Protein AF-W1NBB3-F1 (afdb_monomer_lite)

pLDDT: mean 75.7, std 25.67, range [31.91, 98.5]

Foldseek 3Di:
DDDDDDDDPPDPDPDPDDDDDDDDDDDDDDDDDDDDDPPPCVVVVVLVVDDLQQVLLLVLLLVLLVVCCVVDDPVLVVLSVVPNVVSVVLVVPDDDDSVVDHNVVNLVSVVVVLVVCCVPPVDDPVSSVSNNVSSVVSSVSSVVPPD

Radius of gyration: 22.64 Å; chains: 1; bounding box: 57×27×77 Å

Organism: NCBI:txid1178482

Sequence (147 aa):
MGSRPLRESAAILSLCRFYSSAAPGLRLVLASTSAISYTSVLPSLRALFMSDPIAARADAIHEALLSMEQEAGADDLFPLGYLIPQIPLVFDQLDYDPMDVDGEEFDAVFHQWLDNTFAQDGMSDADQQAVRQLFNLACLQAQASTP

Secondary structure (DSSP, 8-state):
-----------S--S----------------------TTSSHHHHHHTTS--HHHHHHHHHHHHHHHHHHH--TTTHHHHHHHTTHHHHHHTT----TTS--SHHHHHHHHHHHHHHHHHH---HHHHHHHHHHHHHHHHHHHHT--

Structure (mmCIF, N/CA/C/O backbone):
data_AF-W1NBB3-F1
#
_entry.id   AF-W1NBB3-F1
#
loop_
_atom_site.group_PDB
_atom_site.id
_atom_site.type_symbol
_atom_site.label_atom_id
_atom_site.label_alt_id
_atom_site.label_comp_id
_atom_site.label_asym_id
_atom_site.label_entity_id
_atom_site.label_seq_id
_atom_site.pdbx_PDB_ins_code
_atom_site.Cartn_x
_atom_site.Cartn_y
_atom_site.Cartn_z
_atom_site.occupancy
_atom_site.B_iso_or_equiv
_atom_site.auth_seq_id
_atom_site.auth_comp_id
_atom_site.auth_asym_id
_atom_site.auth_atom_id
_atom_site.pdbx_PDB_model_num
ATOM 1 N N . MET A 1 1 ? -11.109 7.776 45.394 1.00 43.22 1 MET A N 1
ATOM 2 C CA . MET A 1 1 ? -10.004 6.951 45.924 1.00 43.22 1 MET A CA 1
ATOM 3 C C . MET A 1 1 ? -9.877 5.751 45.003 1.00 43.22 1 MET A C 1
ATOM 5 O O . MET A 1 1 ? -10.811 4.967 44.932 1.00 43.22 1 MET A O 1
ATOM 9 N N . GLY A 1 2 ? -8.817 5.704 44.196 1.00 40.12 2 GLY A N 1
ATOM 10 C CA . GLY A 1 2 ? -8.642 4.682 43.160 1.00 40.12 2 GLY A CA 1
ATOM 11 C C . GLY A 1 2 ? -7.819 5.174 41.972 1.00 40.12 2 GLY A C 1
ATOM 12 O O . GLY A 1 2 ? -8.253 5.037 40.836 1.00 40.12 2 GLY A O 1
ATOM 13 N N . SER A 1 3 ? -6.666 5.794 42.232 1.00 41.72 3 SER A N 1
ATOM 14 C CA . SER A 1 3 ? -5.680 6.118 41.199 1.00 41.72 3 SER A CA 1
ATOM 15 C C . SER A 1 3 ? -5.060 4.817 40.682 1.00 41.72 3 SER A C 1
ATOM 17 O O . SER A 1 3 ? -4.516 4.046 41.472 1.00 41.72 3 SER A O 1
ATOM 19 N N . ARG A 1 4 ? -5.138 4.564 39.372 1.00 40.34 4 ARG A N 1
ATOM 20 C CA . ARG A 1 4 ? -4.345 3.529 38.694 1.00 40.34 4 ARG A CA 1
ATOM 21 C C . ARG A 1 4 ? -3.265 4.216 37.850 1.00 40.34 4 ARG A C 1
ATOM 23 O O . ARG A 1 4 ? -3.586 5.192 37.176 1.00 40.34 4 ARG A O 1
ATOM 30 N N . PRO A 1 5 ? -2.005 3.759 37.911 1.00 41.44 5 PRO A N 1
ATOM 31 C CA . PRO A 1 5 ? -0.899 4.415 37.229 1.00 41.44 5 PRO A CA 1
ATOM 32 C C . PRO A 1 5 ? -0.925 4.109 35.727 1.00 41.44 5 PRO A C 1
ATOM 34 O O . PRO A 1 5 ? -1.022 2.949 35.323 1.00 41.44 5 PRO A O 1
ATOM 37 N N . LEU A 1 6 ? -0.816 5.165 34.920 1.00 39.66 6 LEU A N 1
ATOM 38 C CA . LEU A 1 6 ? -0.490 5.102 33.499 1.00 39.66 6 LEU A CA 1
ATOM 39 C C . LEU A 1 6 ? 0.934 4.549 33.379 1.00 39.66 6 LEU A C 1
ATOM 41 O O . LEU A 1 6 ? 1.896 5.214 33.756 1.00 39.66 6 LEU A O 1
ATOM 45 N N . ARG A 1 7 ? 1.053 3.298 32.928 1.00 38.97 7 ARG A N 1
ATOM 46 C CA . ARG A 1 7 ? 2.331 2.714 32.527 1.00 38.97 7 ARG A CA 1
ATOM 47 C C . ARG A 1 7 ? 2.725 3.306 31.182 1.00 38.97 7 ARG A C 1
ATOM 49 O O . ARG A 1 7 ? 1.966 3.246 30.223 1.00 38.97 7 ARG A O 1
ATOM 56 N N . GLU A 1 8 ? 3.914 3.880 31.181 1.00 37.84 8 GLU A N 1
ATOM 57 C CA . GLU A 1 8 ? 4.637 4.431 30.048 1.00 37.84 8 GLU A CA 1
ATOM 58 C C . GLU A 1 8 ? 4.799 3.374 28.942 1.00 37.84 8 GLU A C 1
ATOM 60 O O . GLU A 1 8 ? 5.400 2.319 29.156 1.00 37.84 8 GLU A O 1
ATOM 65 N N . SER A 1 9 ? 4.263 3.659 27.754 1.00 35.88 9 SER A N 1
ATOM 66 C CA . SER A 1 9 ? 4.499 2.879 26.536 1.00 35.88 9 SER A CA 1
ATOM 67 C C . SER A 1 9 ? 5.884 3.206 25.978 1.00 35.88 9 SER A C 1
ATOM 69 O O . SER A 1 9 ? 6.046 4.044 25.096 1.00 35.88 9 SER A O 1
ATOM 71 N N . ALA A 1 10 ? 6.902 2.545 26.522 1.00 37.28 10 ALA A N 1
ATOM 72 C CA . ALA A 1 10 ? 8.240 2.486 25.949 1.00 37.28 10 ALA A CA 1
ATOM 73 C C . ALA A 1 10 ? 8.307 1.339 24.926 1.00 37.28 10 ALA A C 1
ATOM 75 O O . ALA A 1 10 ? 8.646 0.213 25.277 1.00 37.28 10 ALA A O 1
ATOM 76 N N . ALA A 1 11 ? 7.957 1.614 23.666 1.00 36.75 11 ALA A N 1
ATOM 77 C CA . ALA A 1 11 ? 8.119 0.653 22.567 1.00 36.75 11 ALA A CA 1
ATOM 78 C C . ALA A 1 11 ? 8.380 1.323 21.202 1.00 36.75 11 ALA A C 1
ATOM 80 O O . ALA A 1 11 ? 7.966 0.816 20.170 1.00 36.75 11 ALA A O 1
ATOM 81 N N . ILE A 1 12 ? 9.085 2.461 21.178 1.00 37.75 12 ILE A N 1
ATOM 82 C CA . ILE A 1 12 ? 9.536 3.110 19.932 1.00 37.75 12 ILE A CA 1
ATOM 83 C C . ILE A 1 12 ? 11.028 3.429 20.051 1.00 37.75 12 ILE A C 1
ATOM 85 O O . ILE A 1 12 ? 11.402 4.587 20.067 1.00 37.75 12 ILE A O 1
ATOM 89 N N . LEU A 1 13 ? 11.896 2.427 20.229 1.00 32.47 13 LEU A N 1
ATOM 90 C CA . LEU A 1 13 ? 13.360 2.601 20.141 1.00 32.47 13 LEU A CA 1
ATOM 91 C C . LEU A 1 13 ? 14.064 1.252 19.883 1.00 32.47 13 LEU A C 1
ATOM 93 O O . LEU A 1 13 ? 14.907 0.822 20.671 1.00 32.47 13 LEU A O 1
ATOM 97 N N . SER A 1 14 ? 13.725 0.545 18.799 1.00 36.78 14 SER A N 1
ATOM 98 C CA . SER A 1 14 ? 14.414 -0.720 18.48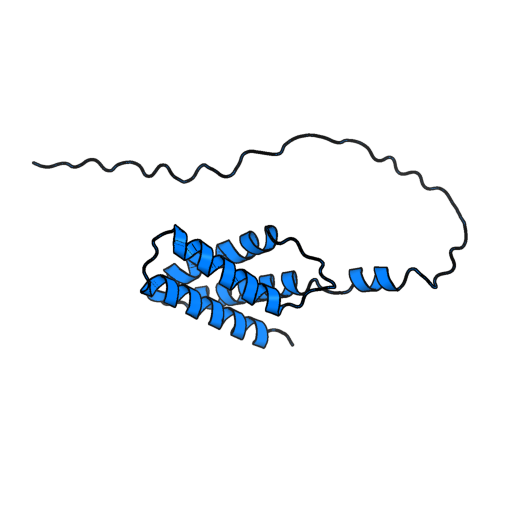3 1.00 36.78 14 SER A CA 1
ATOM 99 C C . SER A 1 14 ? 14.660 -1.003 17.002 1.00 36.78 14 SER A C 1
ATOM 101 O O . SER A 1 14 ? 14.565 -2.148 16.587 1.00 36.78 14 SER A O 1
ATOM 103 N N . LEU A 1 15 ? 15.033 0.002 16.199 1.00 37.62 15 LEU A N 1
ATOM 104 C CA . LEU A 1 15 ? 15.523 -0.282 14.838 1.00 37.62 15 LEU A CA 1
ATOM 105 C C . LEU A 1 15 ? 16.515 0.739 14.251 1.00 37.62 15 LEU A C 1
ATOM 107 O O . LEU A 1 15 ? 16.576 0.933 13.048 1.00 37.62 15 LEU A O 1
ATOM 111 N N . CYS A 1 16 ? 17.361 1.348 15.091 1.00 33.62 16 CYS A N 1
ATOM 112 C CA . CYS A 1 16 ? 18.513 2.136 14.624 1.00 33.62 16 CYS A CA 1
ATOM 113 C C . CYS A 1 16 ? 19.795 1.724 15.362 1.00 33.62 16 CYS A C 1
ATOM 115 O O . CYS A 1 16 ? 20.298 2.453 16.218 1.00 33.62 16 CYS A O 1
ATOM 117 N N . ARG A 1 17 ? 20.331 0.538 15.058 1.00 36.31 17 ARG A N 1
ATOM 118 C CA . ARG A 1 17 ? 21.719 0.152 15.373 1.00 36.31 17 ARG A CA 1
ATOM 119 C C . ARG A 1 17 ? 22.205 -0.865 14.345 1.00 36.31 17 ARG A C 1
ATOM 121 O O . ARG A 1 17 ? 21.510 -1.846 14.139 1.00 36.31 17 ARG A O 1
ATOM 128 N N . PHE A 1 18 ? 23.434 -0.655 13.856 1.00 37.03 18 PHE A N 1
ATOM 129 C CA . PHE A 1 18 ? 24.132 -1.310 12.728 1.00 37.03 18 PHE A CA 1
ATOM 130 C C . PHE A 1 18 ? 23.759 -0.670 11.378 1.00 37.03 18 PHE A C 1
ATOM 132 O O . PHE A 1 18 ? 22.599 -0.661 11.024 1.00 37.03 18 PHE A O 1
ATOM 139 N N . TYR A 1 19 ? 24.640 -0.044 10.593 1.00 37.94 19 TYR A N 1
ATOM 140 C CA . TYR A 1 19 ? 26.069 -0.270 10.374 1.00 37.94 19 TYR A CA 1
ATOM 141 C C . TYR A 1 19 ? 26.788 1.070 10.111 1.00 37.94 19 TYR A C 1
ATOM 143 O O . TYR A 1 19 ? 26.385 1.860 9.265 1.00 37.94 19 TYR A O 1
ATOM 151 N N . SER A 1 20 ? 27.881 1.310 10.831 1.00 34.50 20 SER A N 1
ATOM 152 C CA . SER A 1 20 ? 28.877 2.345 10.549 1.00 34.50 20 SER A CA 1
ATOM 153 C C . SER A 1 20 ? 30.214 1.621 10.464 1.00 34.50 20 SER A C 1
ATOM 155 O O . SER A 1 20 ? 30.579 0.989 11.453 1.00 34.50 20 SER A O 1
ATOM 157 N N . SER A 1 21 ? 30.883 1.633 9.300 1.00 31.91 21 SER A N 1
ATOM 158 C CA . SER A 1 21 ? 32.354 1.626 9.144 1.00 31.91 21 SER A CA 1
ATOM 159 C C . SER A 1 21 ? 32.812 1.292 7.706 1.00 31.91 21 SER A C 1
ATOM 161 O O . SER A 1 21 ? 32.503 0.227 7.184 1.00 31.91 21 SER A O 1
ATOM 163 N N . ALA A 1 22 ? 33.656 2.189 7.174 1.00 32.25 22 ALA A N 1
ATOM 164 C CA . ALA A 1 22 ? 34.798 1.981 6.267 1.00 32.25 22 ALA A CA 1
ATOM 165 C C . ALA A 1 22 ? 34.602 1.619 4.775 1.00 32.25 22 ALA A C 1
ATOM 167 O O . ALA A 1 22 ? 34.332 0.477 4.431 1.00 32.25 22 ALA A O 1
ATOM 168 N N . ALA A 1 23 ? 35.004 2.547 3.889 1.00 35.69 23 ALA A N 1
ATOM 169 C CA . ALA A 1 23 ? 36.231 2.403 3.079 1.00 35.69 23 ALA A CA 1
ATOM 170 C C . ALA A 1 23 ? 36.585 3.715 2.327 1.00 35.69 23 ALA A C 1
ATOM 172 O O . ALA A 1 23 ? 35.737 4.260 1.622 1.00 35.69 23 ALA A O 1
ATOM 173 N N . PRO A 1 24 ? 37.827 4.230 2.426 1.00 41.72 24 PRO A N 1
ATOM 174 C CA . PRO A 1 24 ? 38.326 5.300 1.573 1.00 41.72 24 PRO A CA 1
ATOM 175 C C . PRO A 1 24 ? 39.113 4.732 0.382 1.00 41.72 24 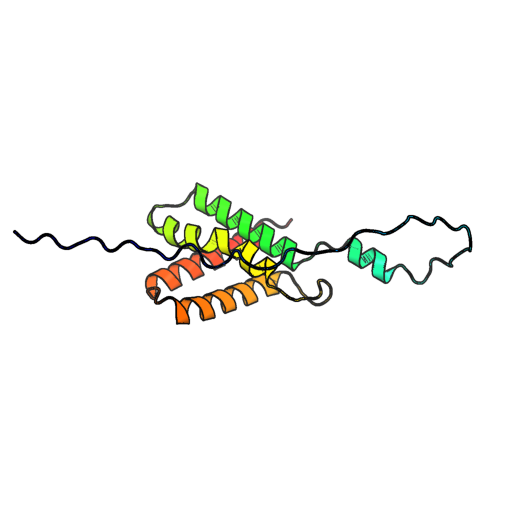PRO A C 1
ATOM 177 O O . PRO A 1 24 ? 39.969 3.865 0.547 1.00 41.72 24 PRO A O 1
ATOM 180 N N . GLY A 1 25 ? 38.909 5.313 -0.800 1.00 36.81 25 GLY A N 1
ATOM 181 C CA . GLY A 1 25 ? 39.899 5.281 -1.875 1.00 36.81 25 GLY A CA 1
ATOM 182 C C . GLY A 1 25 ? 39.489 4.510 -3.123 1.00 36.81 25 GLY A C 1
ATOM 183 O O . GLY A 1 25 ? 39.621 3.295 -3.195 1.00 36.81 25 GLY A O 1
ATOM 184 N N . LEU A 1 26 ? 39.153 5.253 -4.177 1.00 36.03 26 LEU A N 1
ATOM 185 C CA . LEU A 1 26 ? 39.379 4.791 -5.539 1.00 36.03 26 LEU A CA 1
ATOM 186 C C . LEU A 1 26 ? 39.923 5.950 -6.372 1.00 36.03 26 LEU A C 1
ATOM 188 O O . LEU A 1 26 ? 39.275 6.963 -6.622 1.00 36.03 26 LEU A O 1
ATOM 192 N N . ARG A 1 27 ? 41.206 5.801 -6.698 1.00 36.66 27 ARG A N 1
ATOM 193 C CA . ARG A 1 27 ? 42.009 6.682 -7.535 1.00 36.66 27 ARG A CA 1
ATOM 194 C C . ARG A 1 27 ? 41.541 6.513 -8.979 1.00 36.66 27 ARG A C 1
ATOM 196 O O . ARG A 1 27 ? 41.599 5.413 -9.520 1.00 36.66 27 ARG A O 1
ATOM 203 N N . LEU A 1 28 ? 41.133 7.616 -9.595 1.00 33.88 28 LEU A N 1
ATOM 204 C CA . LEU A 1 28 ? 40.894 7.731 -11.027 1.00 33.88 28 LEU A CA 1
ATOM 205 C C . LEU A 1 28 ? 42.210 7.464 -11.781 1.00 33.88 28 LEU A C 1
ATOM 207 O O . LEU A 1 28 ? 43.155 8.246 -11.676 1.00 33.88 28 LEU A O 1
ATOM 211 N N . VAL A 1 29 ? 42.278 6.365 -12.533 1.00 39.16 29 VAL A N 1
ATOM 212 C CA . VAL A 1 29 ? 43.335 6.113 -13.523 1.00 39.16 29 VAL A CA 1
ATOM 213 C C . VAL A 1 29 ? 42.668 6.064 -14.890 1.00 39.16 29 VAL A C 1
ATOM 215 O O . VAL A 1 29 ? 42.061 5.069 -15.272 1.00 39.16 29 VAL A O 1
ATOM 218 N N . LEU A 1 30 ? 42.761 7.176 -15.616 1.00 41.19 30 LEU A N 1
ATOM 219 C CA . LEU A 1 30 ? 42.449 7.242 -17.039 1.00 41.19 30 LEU A CA 1
ATOM 220 C C . 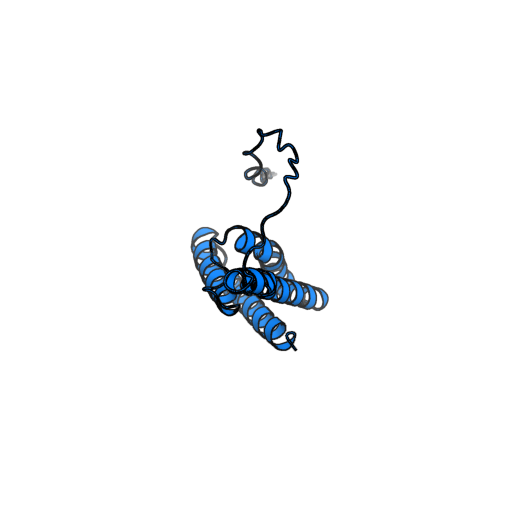LEU A 1 30 ? 43.616 6.622 -17.815 1.00 41.19 30 LEU A C 1
ATOM 222 O O . LEU A 1 30 ? 44.715 7.176 -17.823 1.00 41.19 30 LEU A O 1
ATOM 226 N N . ALA A 1 31 ? 43.372 5.493 -18.480 1.00 33.06 31 ALA A N 1
ATOM 227 C CA . ALA A 1 31 ? 44.297 4.896 -19.438 1.00 33.06 31 ALA A CA 1
ATOM 228 C C . ALA A 1 31 ? 43.569 4.553 -20.750 1.00 33.06 31 ALA A C 1
ATOM 230 O O . ALA A 1 31 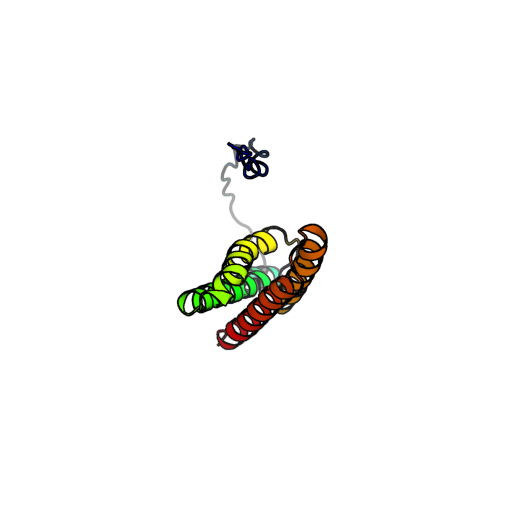? 42.883 3.548 -20.881 1.00 33.06 31 ALA A O 1
ATOM 231 N N . SER A 1 32 ? 43.710 5.490 -21.683 1.00 39.53 32 SER A N 1
ATOM 232 C CA . SER A 1 32 ? 43.856 5.373 -23.137 1.00 39.53 32 SER A CA 1
ATOM 233 C C . SER A 1 32 ? 43.583 4.033 -23.855 1.00 39.53 32 SER A C 1
ATOM 235 O O . SER A 1 32 ? 44.279 3.041 -23.667 1.00 39.53 32 SER A O 1
ATOM 237 N N . THR A 1 33 ? 42.697 4.144 -24.855 1.00 43.72 33 THR A N 1
ATOM 238 C CA . THR A 1 33 ? 42.733 3.532 -26.203 1.00 43.72 33 THR A CA 1
ATOM 239 C C . THR A 1 33 ? 42.831 2.010 -26.344 1.00 43.72 33 THR A C 1
ATOM 241 O O . THR A 1 33 ? 43.920 1.444 -26.348 1.00 43.72 33 THR A O 1
ATOM 244 N N . SER A 1 34 ? 41.702 1.389 -26.699 1.00 42.12 34 SER A N 1
ATOM 245 C CA . SER A 1 34 ? 41.604 0.384 -27.771 1.00 42.12 34 SER A CA 1
ATOM 246 C C . SER A 1 34 ? 40.154 0.294 -28.255 1.00 42.12 34 SER A C 1
ATOM 248 O O . SER A 1 34 ? 39.226 0.310 -27.452 1.00 42.12 34 SER A O 1
ATOM 250 N N . ALA A 1 35 ? 39.964 0.267 -29.574 1.00 47.75 35 ALA A N 1
ATOM 251 C CA . ALA A 1 35 ? 38.663 0.181 -30.225 1.00 47.75 35 ALA A CA 1
ATOM 252 C C . ALA A 1 35 ? 37.935 -1.109 -29.811 1.00 47.75 35 ALA A C 1
ATOM 254 O O . ALA A 1 35 ? 38.333 -2.206 -30.197 1.00 47.75 35 ALA A O 1
ATOM 255 N N . ILE A 1 36 ? 36.871 -0.965 -29.022 1.00 47.28 36 ILE A N 1
ATOM 256 C CA . ILE A 1 36 ? 35.950 -2.051 -28.695 1.00 47.28 36 ILE A CA 1
ATOM 257 C C . ILE A 1 36 ? 34.859 -2.046 -29.764 1.00 47.28 36 ILE A C 1
ATOM 259 O O . ILE A 1 36 ? 34.160 -1.052 -29.955 1.00 47.28 36 ILE A O 1
ATOM 263 N N . SER A 1 37 ? 34.729 -3.159 -30.482 1.00 48.09 37 SER A N 1
ATOM 264 C CA . SER A 1 37 ? 33.600 -3.432 -31.367 1.00 48.09 37 SER A CA 1
ATOM 265 C C . SER A 1 37 ? 32.290 -3.347 -30.572 1.00 48.09 37 SER A C 1
ATOM 267 O O . SER A 1 37 ? 32.030 -4.162 -29.690 1.00 48.09 37 SER A O 1
ATOM 269 N N . TYR A 1 38 ? 31.461 -2.351 -30.885 1.00 45.03 38 TYR A N 1
ATOM 270 C CA . TYR A 1 38 ? 30.203 -2.009 -30.202 1.00 45.03 38 TYR A CA 1
ATOM 271 C C . TYR A 1 38 ? 29.031 -2.966 -30.497 1.00 45.03 38 TYR A C 1
ATOM 273 O O . TYR A 1 38 ? 27.885 -2.540 -30.590 1.00 45.03 38 TYR A O 1
ATOM 281 N N . THR A 1 39 ? 29.266 -4.265 -30.664 1.00 51.06 39 THR A N 1
ATOM 282 C CA . THR A 1 39 ? 28.185 -5.217 -30.989 1.00 51.06 39 THR A CA 1
ATOM 283 C C . THR A 1 39 ? 27.798 -6.154 -29.850 1.00 51.06 39 THR A C 1
ATOM 285 O O . THR A 1 39 ? 26.885 -6.951 -30.025 1.00 51.06 39 THR A O 1
ATOM 288 N N . SER A 1 40 ? 28.395 -6.024 -28.659 1.00 53.44 40 SER A N 1
ATOM 289 C CA . SER A 1 40 ? 28.071 -6.893 -27.510 1.00 53.44 40 SER A CA 1
ATOM 290 C C . SER A 1 40 ? 27.935 -6.161 -26.164 1.00 53.44 40 SER A C 1
ATOM 292 O O . SER A 1 40 ? 28.164 -6.756 -25.116 1.00 53.44 40 SER A O 1
ATOM 294 N N . VAL A 1 41 ? 27.568 -4.875 -26.170 1.00 47.78 41 VAL A N 1
ATOM 295 C CA . VAL A 1 41 ? 27.254 -4.099 -24.940 1.00 47.78 41 VAL A CA 1
ATOM 296 C C . VAL A 1 41 ? 25.786 -3.631 -24.917 1.00 47.78 41 VAL A C 1
ATOM 298 O O . VAL A 1 41 ? 25.309 -3.046 -23.950 1.00 47.78 41 VAL A O 1
ATOM 301 N N . LEU A 1 42 ? 25.038 -3.911 -25.989 1.00 48.34 42 LEU A N 1
ATOM 302 C CA . LEU A 1 42 ? 23.644 -3.492 -26.147 1.00 48.34 42 LEU A CA 1
ATOM 303 C C . LEU A 1 42 ? 22.643 -4.138 -25.169 1.00 48.34 42 LEU A C 1
ATOM 305 O O . LEU A 1 42 ? 21.690 -3.441 -24.822 1.00 48.34 42 LEU A O 1
ATOM 309 N N . PRO A 1 43 ? 22.807 -5.388 -24.682 1.00 51.47 43 PRO A N 1
ATOM 310 C CA . PRO A 1 43 ? 21.870 -5.936 -23.698 1.00 51.47 43 PRO A CA 1
ATOM 311 C C . PRO A 1 43 ? 21.897 -5.145 -22.382 1.00 51.47 43 PRO A C 1
ATOM 313 O O . PRO A 1 43 ? 20.852 -4.775 -21.859 1.00 51.47 43 PRO A O 1
ATOM 316 N N . SER A 1 44 ? 23.093 -4.793 -21.899 1.00 51.41 44 SER A N 1
ATOM 317 C CA . SER A 1 44 ? 23.292 -4.120 -20.607 1.00 51.41 44 SER A CA 1
ATOM 318 C C . SER A 1 44 ? 22.945 -2.630 -20.625 1.00 51.41 44 SER A C 1
ATOM 320 O O . SER A 1 44 ? 22.549 -2.079 -19.606 1.00 51.41 44 SER A O 1
ATOM 322 N N . LEU A 1 45 ? 23.050 -1.965 -21.781 1.00 46.59 45 LEU A N 1
ATOM 323 C CA . LEU A 1 45 ? 22.590 -0.580 -21.928 1.00 46.59 45 LEU A CA 1
ATOM 324 C C . LEU A 1 45 ? 21.062 -0.469 -21.978 1.00 46.59 45 LEU A C 1
ATOM 326 O O . LEU A 1 45 ? 20.530 0.563 -21.592 1.00 46.59 45 LEU A O 1
ATOM 330 N N . ARG A 1 46 ? 20.349 -1.515 -22.415 1.00 50.88 46 ARG A N 1
ATOM 331 C CA . ARG A 1 46 ? 18.878 -1.555 -22.371 1.00 50.88 46 ARG A CA 1
ATOM 332 C C . ARG A 1 46 ? 18.341 -1.646 -20.942 1.00 50.88 46 ARG A C 1
ATOM 334 O O . ARG A 1 46 ? 17.393 -0.936 -20.634 1.00 50.88 46 ARG A O 1
ATOM 341 N N . ALA A 1 47 ? 18.988 -2.432 -20.080 1.00 50.69 47 ALA A N 1
ATOM 342 C CA . ALA A 1 47 ? 18.623 -2.557 -18.666 1.00 50.69 47 ALA A CA 1
ATOM 343 C C . ALA A 1 47 ? 18.746 -1.229 -17.890 1.00 50.69 47 ALA A C 1
ATOM 345 O O . ALA A 1 47 ? 17.971 -0.980 -16.981 1.00 50.69 47 ALA A O 1
ATOM 346 N N . LEU A 1 48 ? 19.652 -0.328 -18.291 1.00 50.62 48 LEU A N 1
ATOM 347 C CA . LEU A 1 48 ? 19.775 1.014 -17.694 1.00 50.62 48 LEU A CA 1
ATOM 348 C C . LEU A 1 48 ? 18.665 1.998 -18.115 1.00 50.62 48 LEU A C 1
ATOM 350 O O . LEU A 1 48 ? 18.543 3.059 -17.510 1.00 50.62 48 LEU A O 1
ATOM 354 N N . PHE A 1 49 ? 17.886 1.681 -19.155 1.00 52.72 49 PHE A N 1
ATOM 355 C CA . PHE A 1 49 ? 16.767 2.504 -19.641 1.00 52.72 49 PHE A CA 1
ATOM 356 C C . PHE A 1 49 ? 15.393 1.896 -19.349 1.00 52.72 49 PHE A C 1
ATOM 358 O O . PHE A 1 49 ? 14.380 2.523 -19.659 1.00 52.72 49 PHE A O 1
ATOM 365 N N . MET A 1 50 ? 15.335 0.691 -18.784 1.00 60.16 50 MET A N 1
ATOM 366 C CA . MET A 1 50 ? 14.084 0.137 -18.287 1.00 60.16 50 MET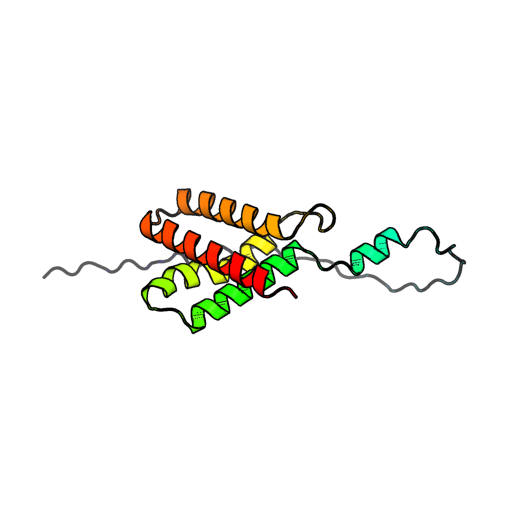 A CA 1
ATOM 367 C C . MET A 1 50 ? 13.866 0.694 -16.884 1.00 60.16 50 MET A C 1
ATOM 369 O O . MET A 1 50 ? 14.685 0.466 -15.998 1.00 60.16 50 MET A O 1
ATOM 373 N N . SER A 1 51 ? 12.792 1.470 -16.709 1.00 78.38 51 SER A N 1
ATOM 374 C CA . SER A 1 51 ? 12.279 1.775 -15.372 1.00 78.38 51 SER A CA 1
ATOM 375 C C . SER A 1 51 ? 12.120 0.457 -14.633 1.00 78.38 51 SER A C 1
ATOM 377 O O . SER A 1 51 ? 11.508 -0.464 -15.174 1.00 78.38 51 SER A O 1
ATOM 379 N N . ASP A 1 52 ? 12.686 0.377 -13.434 1.00 90.44 52 ASP A N 1
ATOM 380 C CA . ASP A 1 52 ? 12.430 -0.730 -12.525 1.00 90.44 52 ASP A CA 1
ATOM 381 C C . ASP A 1 52 ? 10.905 -0.843 -12.334 1.00 90.44 52 ASP A C 1
ATOM 383 O O . ASP A 1 52 ? 10.281 0.117 -11.862 1.00 90.44 52 ASP A O 1
ATOM 387 N N . PRO A 1 53 ? 10.285 -1.951 -12.777 1.00 92.12 53 PRO A N 1
ATOM 388 C CA . PRO A 1 53 ? 8.834 -2.068 -12.812 1.00 92.12 53 PRO A CA 1
ATOM 389 C C . PRO A 1 53 ? 8.234 -2.159 -11.405 1.00 92.12 53 PRO A C 1
ATOM 391 O O . PRO A 1 53 ? 7.149 -1.622 -11.181 1.00 92.12 53 PRO A O 1
ATOM 394 N N . ILE A 1 54 ? 8.949 -2.763 -10.451 1.00 94.44 54 ILE A N 1
ATOM 395 C CA . ILE A 1 54 ? 8.536 -2.850 -9.048 1.00 94.44 54 ILE A CA 1
ATOM 396 C C . ILE A 1 54 ? 8.650 -1.477 -8.393 1.00 94.44 54 ILE A C 1
ATOM 398 O O . ILE A 1 54 ? 7.706 -1.043 -7.736 1.00 94.44 54 ILE A O 1
ATOM 402 N N . ALA A 1 55 ? 9.752 -0.755 -8.620 1.00 93.88 55 ALA A N 1
ATOM 403 C CA . ALA A 1 55 ? 9.915 0.598 -8.087 1.00 93.88 55 ALA A CA 1
ATOM 404 C C . ALA A 1 55 ? 8.833 1.545 -8.627 1.00 93.88 55 ALA A C 1
ATOM 406 O O . ALA A 1 55 ? 8.159 2.228 -7.860 1.00 93.88 55 ALA A O 1
ATOM 407 N N . ALA A 1 56 ? 8.595 1.521 -9.944 1.00 93.94 56 ALA A N 1
ATOM 408 C CA . ALA A 1 56 ? 7.544 2.320 -10.568 1.00 93.94 56 ALA A CA 1
ATOM 409 C C . ALA A 1 56 ? 6.152 1.965 -10.022 1.00 93.94 56 ALA A C 1
ATOM 411 O O . ALA A 1 56 ? 5.317 2.853 -9.830 1.00 93.94 56 ALA A O 1
ATOM 412 N N . ARG A 1 57 ? 5.896 0.678 -9.748 1.00 96.25 57 ARG A N 1
ATOM 413 C CA . ARG A 1 57 ? 4.635 0.242 -9.147 1.00 96.25 57 ARG A CA 1
ATOM 414 C C . ARG A 1 57 ? 4.485 0.726 -7.708 1.00 96.25 57 ARG A C 1
ATOM 416 O O . ARG A 1 57 ? 3.425 1.250 -7.368 1.00 96.25 57 ARG A O 1
ATOM 423 N N . ALA A 1 58 ? 5.515 0.554 -6.885 1.00 96.19 58 ALA A N 1
ATOM 424 C CA . ALA A 1 58 ? 5.514 0.970 -5.489 1.00 96.19 58 ALA A CA 1
ATOM 425 C C . ALA A 1 58 ? 5.277 2.481 -5.366 1.00 96.19 58 ALA A C 1
ATOM 427 O O . ALA A 1 58 ? 4.396 2.897 -4.613 1.00 96.19 58 ALA A O 1
ATOM 428 N N . ASP A 1 59 ? 5.971 3.286 -6.177 1.00 96.31 59 ASP A N 1
ATOM 429 C CA . ASP A 1 59 ? 5.775 4.737 -6.243 1.00 96.31 59 ASP A CA 1
ATOM 430 C C . ASP A 1 59 ? 4.334 5.092 -6.639 1.00 96.31 59 ASP A C 1
ATOM 432 O O . ASP A 1 59 ? 3.681 5.899 -5.977 1.00 96.31 59 ASP A O 1
ATOM 436 N N . ALA A 1 60 ? 3.788 4.449 -7.676 1.00 96.69 60 ALA A N 1
ATOM 437 C CA . ALA A 1 60 ? 2.425 4.717 -8.130 1.00 96.69 60 ALA A CA 1
ATOM 438 C C . ALA A 1 60 ? 1.364 4.381 -7.064 1.00 96.69 60 ALA A C 1
ATOM 440 O O . ALA A 1 60 ? 0.389 5.118 -6.909 1.00 96.69 60 ALA A O 1
ATOM 441 N N . ILE A 1 61 ? 1.546 3.288 -6.315 1.00 98.06 61 ILE A N 1
ATOM 442 C CA . ILE A 1 61 ? 0.655 2.925 -5.203 1.00 98.06 61 ILE A CA 1
ATOM 443 C C . ILE A 1 61 ? 0.809 3.907 -4.041 1.00 98.06 61 ILE A C 1
ATOM 445 O O . ILE A 1 61 ? -0.195 4.308 -3.454 1.00 98.06 61 ILE A O 1
ATOM 449 N N . HIS A 1 62 ? 2.038 4.320 -3.719 1.00 98.19 62 HIS A N 1
ATOM 450 C CA . HIS A 1 62 ? 2.293 5.305 -2.671 1.00 98.19 62 HIS A CA 1
ATOM 451 C C . HIS A 1 62 ? 1.560 6.619 -2.965 1.00 98.19 62 HIS A C 1
ATOM 453 O O . HIS A 1 62 ? 0.820 7.121 -2.120 1.00 98.19 62 HIS A O 1
ATOM 459 N N . GLU A 1 63 ? 1.708 7.145 -4.181 1.00 97.94 63 GLU A N 1
ATOM 460 C CA . GLU A 1 63 ? 1.035 8.374 -4.609 1.00 97.94 63 GLU A CA 1
ATOM 461 C C . GLU A 1 63 ? -0.493 8.221 -4.623 1.00 97.94 63 GLU A C 1
ATOM 463 O O . GLU A 1 63 ? -1.214 9.133 -4.210 1.00 97.94 63 GLU A O 1
ATOM 468 N N . ALA A 1 64 ? -1.015 7.054 -5.020 1.00 98.00 64 ALA A N 1
ATOM 469 C CA . ALA A 1 64 ? -2.445 6.769 -4.926 1.00 98.00 64 ALA A CA 1
ATOM 470 C C . ALA A 1 64 ? -2.940 6.820 -3.470 1.00 98.00 64 ALA A C 1
ATOM 472 O O . ALA A 1 64 ? -3.951 7.464 -3.196 1.00 98.00 64 ALA A O 1
ATOM 473 N N . LEU A 1 65 ? -2.211 6.223 -2.523 1.00 98.06 65 LEU A N 1
ATOM 474 C CA . LEU A 1 65 ? -2.563 6.265 -1.100 1.00 98.06 65 LEU A CA 1
ATOM 475 C C . LEU A 1 65 ? -2.514 7.690 -0.529 1.00 98.06 65 LEU A C 1
ATOM 477 O O . LEU A 1 65 ? -3.419 8.073 0.212 1.00 98.06 65 LEU A O 1
ATOM 481 N N . LEU A 1 66 ? -1.515 8.496 -0.906 1.00 97.62 66 LEU A N 1
ATOM 482 C CA . LEU A 1 66 ? -1.443 9.914 -0.524 1.00 97.62 66 LEU A CA 1
ATOM 483 C C . LEU A 1 66 ? -2.617 10.721 -1.089 1.00 97.62 66 LEU A C 1
ATOM 485 O O . LEU A 1 66 ? -3.147 11.606 -0.417 1.00 97.62 66 LEU A O 1
ATOM 489 N N . SER A 1 67 ? -3.038 10.430 -2.321 1.00 97.25 67 SER A N 1
ATOM 490 C CA . SER A 1 67 ? -4.227 11.045 -2.913 1.00 97.25 67 SER A CA 1
ATOM 491 C C . SER A 1 67 ? -5.499 10.635 -2.170 1.00 97.25 67 SER A C 1
ATOM 493 O O . SER A 1 67 ? -6.354 11.482 -1.931 1.00 97.25 67 SER A O 1
ATOM 495 N N . MET A 1 68 ? -5.626 9.361 -1.789 1.00 97.06 68 MET A N 1
ATOM 496 C CA . MET A 1 68 ? -6.774 8.861 -1.028 1.00 97.06 68 MET A CA 1
ATOM 497 C C . MET A 1 68 ? -6.842 9.491 0.370 1.00 97.06 68 MET A C 1
ATOM 499 O O . MET A 1 68 ? -7.925 9.857 0.812 1.00 97.06 68 MET A O 1
ATOM 503 N N . GLU A 1 69 ? -5.703 9.689 1.043 1.00 97.69 69 GLU A N 1
ATOM 504 C CA . GLU A 1 69 ? -5.630 10.350 2.358 1.00 97.69 69 GLU A CA 1
ATOM 505 C C . GLU A 1 69 ? -6.140 11.794 2.330 1.00 97.69 69 GLU A C 1
ATOM 507 O O . GLU A 1 69 ? -6.830 12.220 3.256 1.00 97.69 69 GLU A O 1
ATOM 512 N N . GLN A 1 70 ? -5.876 12.536 1.253 1.00 96.25 70 GLN A N 1
ATOM 513 C CA . GLN A 1 70 ? -6.345 13.920 1.111 1.00 96.25 70 GLN A CA 1
ATOM 514 C C . GLN A 1 70 ? -7.876 14.038 1.072 1.00 96.25 70 GLN A C 1
ATOM 516 O O . GLN A 1 70 ? -8.422 15.075 1.455 1.00 96.25 70 GLN A O 1
ATOM 521 N N . GLU A 1 71 ? -8.563 12.989 0.621 1.00 94.44 71 GLU A N 1
ATOM 522 C CA . GLU A 1 71 ? -10.020 12.944 0.465 1.00 94.44 71 GLU A CA 1
ATOM 523 C C . GLU A 1 71 ? -10.708 12.071 1.535 1.00 94.44 71 GLU A C 1
ATOM 525 O O . GLU A 1 71 ? -11.937 11.966 1.557 1.00 94.44 71 GLU A O 1
ATOM 530 N N . ALA A 1 72 ? -9.928 11.463 2.434 1.00 95.38 72 ALA A N 1
ATOM 531 C CA . ALA A 1 72 ? -10.378 10.429 3.356 1.00 95.38 72 ALA A CA 1
ATOM 532 C C . ALA A 1 72 ? -11.338 10.935 4.443 1.00 95.38 72 ALA A C 1
ATOM 534 O O . ALA A 1 72 ? -11.154 11.989 5.062 1.00 95.38 72 ALA A O 1
ATOM 535 N N . GLY A 1 73 ? -12.347 10.111 4.7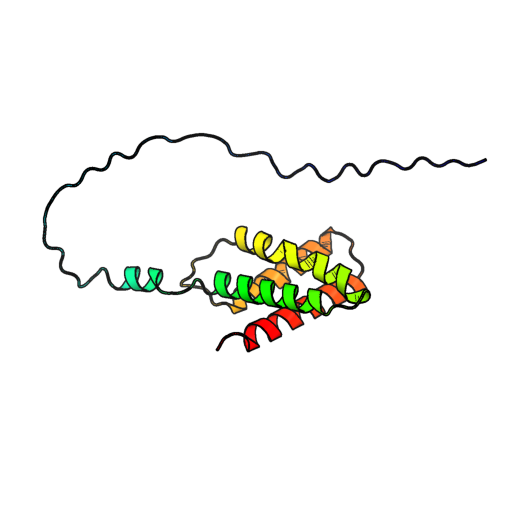40 1.00 95.19 73 GLY A N 1
ATOM 536 C CA . GLY A 1 73 ? -13.147 10.239 5.954 1.00 95.19 73 GLY A CA 1
ATOM 537 C C . GLY A 1 73 ? -12.394 9.727 7.186 1.00 95.19 73 GLY A C 1
ATOM 538 O O . GLY A 1 73 ? -11.387 9.032 7.076 1.00 95.19 73 GLY A O 1
ATOM 539 N N . ALA A 1 74 ? -12.909 10.025 8.383 1.00 93.69 74 ALA A N 1
ATOM 540 C CA . ALA A 1 74 ? -12.283 9.606 9.644 1.00 93.69 74 ALA A CA 1
ATOM 541 C C . ALA A 1 74 ? -12.088 8.081 9.756 1.00 93.69 74 ALA A C 1
ATOM 543 O O . ALA A 1 74 ? -11.117 7.639 10.368 1.00 93.69 74 ALA A O 1
ATOM 544 N N . ASP A 1 75 ? -12.986 7.303 9.149 1.00 93.31 75 ASP A N 1
ATOM 545 C CA . ASP A 1 75 ? -12.960 5.839 9.179 1.00 93.31 75 ASP A CA 1
ATOM 546 C C . ASP A 1 75 ? -11.796 5.250 8.353 1.00 93.31 75 ASP A C 1
ATOM 548 O O . ASP A 1 75 ? -11.306 4.168 8.670 1.00 93.31 75 ASP A O 1
ATOM 552 N N . ASP A 1 76 ? -11.288 5.988 7.358 1.00 96.31 76 ASP A N 1
ATOM 553 C CA . ASP A 1 76 ? -10.205 5.544 6.467 1.00 96.31 76 ASP A CA 1
ATOM 554 C C . ASP A 1 76 ? -8.811 5.992 6.942 1.00 96.31 76 ASP A C 1
ATOM 556 O O . ASP A 1 76 ? -7.791 5.494 6.461 1.00 96.31 76 ASP A O 1
ATOM 560 N N . LEU A 1 77 ? -8.735 6.900 7.923 1.00 96.00 77 LEU A N 1
ATOM 561 C CA . LEU A 1 77 ? -7.459 7.448 8.398 1.00 96.00 77 LEU A CA 1
ATOM 562 C C . LEU A 1 77 ? -6.573 6.399 9.072 1.00 96.00 77 LEU A C 1
ATOM 564 O O . LEU A 1 77 ? -5.353 6.444 8.922 1.00 96.00 77 LEU A O 1
ATOM 568 N N . PHE A 1 78 ? -7.158 5.456 9.819 1.00 95.75 78 PHE A N 1
ATOM 569 C CA . PHE A 1 78 ? -6.371 4.391 10.443 1.00 95.75 78 PHE A CA 1
ATOM 570 C C . PHE A 1 78 ? -5.728 3.474 9.390 1.00 95.75 78 PHE A C 1
ATOM 572 O O . PHE A 1 78 ? -4.503 3.335 9.412 1.00 95.75 78 PHE A O 1
ATOM 579 N N . PRO A 1 79 ? -6.483 2.885 8.441 1.00 97.25 79 PRO A N 1
ATOM 580 C CA . PRO A 1 79 ? -5.874 2.044 7.419 1.00 97.25 79 PRO A CA 1
ATOM 581 C C . PRO A 1 79 ? -4.881 2.782 6.512 1.00 97.25 79 PRO A C 1
ATOM 583 O O . PRO A 1 79 ? -3.842 2.221 6.172 1.00 97.25 79 PRO A O 1
ATOM 586 N N . LEU A 1 80 ? -5.160 4.035 6.134 1.00 97.88 80 LEU A N 1
ATOM 587 C CA . LEU A 1 80 ? -4.247 4.826 5.301 1.00 97.88 80 LEU A CA 1
ATOM 588 C C . LEU A 1 80 ? -2.954 5.158 6.049 1.00 97.88 80 LEU A C 1
ATOM 590 O O . LEU A 1 80 ? -1.866 4.917 5.525 1.00 97.88 80 LEU A O 1
ATOM 594 N N . GLY A 1 81 ? -3.062 5.590 7.309 1.00 97.19 81 GLY A N 1
ATOM 595 C CA . GLY A 1 81 ? -1.909 5.810 8.181 1.00 97.19 81 GLY A CA 1
ATOM 596 C C . GLY A 1 81 ? -1.112 4.532 8.464 1.00 97.19 81 GLY A C 1
ATOM 597 O O . GLY A 1 81 ? 0.087 4.603 8.736 1.00 97.19 81 GLY A O 1
ATOM 598 N N . TYR A 1 82 ? -1.750 3.362 8.364 1.00 96.88 82 TYR A N 1
ATOM 599 C CA . TYR A 1 82 ? -1.073 2.071 8.416 1.00 96.88 82 TYR A CA 1
ATOM 600 C C . TYR A 1 82 ? -0.328 1.753 7.113 1.00 96.88 82 TYR A C 1
ATOM 602 O O . TYR A 1 82 ? 0.806 1.299 7.182 1.00 96.88 82 TYR A O 1
ATOM 610 N N . LEU A 1 83 ? -0.929 1.983 5.940 1.00 98.25 83 LEU A N 1
ATOM 611 C CA . LEU A 1 83 ? -0.385 1.580 4.633 1.00 98.25 83 LEU A CA 1
ATOM 612 C C . LEU A 1 83 ? 0.734 2.486 4.110 1.00 98.25 83 LEU A C 1
ATOM 614 O O . LEU A 1 83 ? 1.782 1.981 3.709 1.00 98.25 83 LEU A O 1
ATOM 618 N N . ILE A 1 84 ? 0.519 3.806 4.104 1.00 98.00 84 ILE A N 1
ATOM 619 C CA . ILE A 1 84 ? 1.417 4.797 3.481 1.00 98.00 84 ILE A CA 1
ATOM 620 C C . ILE A 1 84 ? 2.888 4.613 3.898 1.00 98.00 84 ILE A C 1
ATOM 622 O O . ILE A 1 84 ? 3.743 4.495 3.017 1.00 98.00 84 ILE A O 1
ATOM 626 N N . PRO A 1 85 ? 3.234 4.522 5.200 1.00 97.56 85 PRO A N 1
ATOM 627 C CA . PRO A 1 85 ? 4.632 4.372 5.595 1.00 97.56 85 PRO A CA 1
ATOM 628 C C . PRO A 1 85 ? 5.231 3.006 5.233 1.00 97.56 85 PRO A C 1
ATOM 630 O O . PRO A 1 85 ? 6.450 2.873 5.245 1.00 97.56 85 PRO A O 1
ATOM 633 N N . GLN A 1 86 ? 4.418 1.991 4.929 1.00 97.69 86 GLN A N 1
ATOM 634 C CA . GLN A 1 86 ? 4.888 0.617 4.723 1.00 97.69 86 GLN A CA 1
ATOM 635 C C . GLN A 1 86 ? 5.318 0.352 3.288 1.00 97.69 86 GLN A C 1
ATOM 637 O O . GLN A 1 86 ? 6.214 -0.458 3.083 1.00 97.69 86 GLN A O 1
ATOM 642 N N . ILE A 1 87 ? 4.742 1.045 2.303 1.00 97.56 87 ILE A N 1
ATOM 643 C CA . ILE A 1 87 ? 5.128 0.901 0.891 1.00 97.56 87 ILE A CA 1
ATOM 644 C C . ILE A 1 87 ? 6.650 1.029 0.687 1.00 97.56 87 ILE A C 1
ATOM 646 O O . ILE A 1 87 ? 7.245 0.066 0.197 1.00 97.56 87 ILE A O 1
ATOM 650 N N . PRO A 1 88 ? 7.318 2.127 1.109 1.00 95.44 88 PRO A N 1
ATOM 651 C CA . PRO A 1 88 ? 8.762 2.255 0.918 1.00 95.44 88 PRO A CA 1
ATOM 652 C C . PRO A 1 88 ? 9.551 1.248 1.764 1.00 95.44 88 PRO A C 1
ATOM 654 O O . PRO A 1 88 ? 10.576 0.745 1.323 1.00 95.44 88 PRO A O 1
ATOM 657 N N . LEU A 1 89 ? 9.062 0.899 2.960 1.00 95.50 89 LEU A N 1
ATOM 658 C CA . LEU A 1 89 ? 9.749 -0.045 3.844 1.00 95.50 89 LEU A CA 1
ATOM 659 C C . LEU A 1 89 ? 9.730 -1.475 3.304 1.00 95.50 89 LEU A C 1
ATOM 661 O O . LEU A 1 89 ? 10.719 -2.189 3.448 1.00 95.50 89 LEU A O 1
ATOM 665 N N . VAL A 1 90 ? 8.607 -1.915 2.735 1.00 95.94 90 VAL A N 1
ATOM 666 C CA . VAL A 1 90 ? 8.486 -3.239 2.117 1.00 95.94 90 VAL A CA 1
ATOM 667 C C . VAL A 1 90 ? 9.320 -3.285 0.845 1.00 95.94 90 VAL A C 1
ATOM 669 O O . VAL A 1 90 ? 10.065 -4.242 0.673 1.00 95.94 90 VAL A O 1
ATOM 672 N N . PHE A 1 91 ? 9.255 -2.239 0.014 1.00 95.50 91 PHE A N 1
ATOM 673 C CA . PHE A 1 91 ? 10.081 -2.098 -1.185 1.00 95.50 91 PHE A CA 1
ATOM 674 C C . PHE A 1 91 ? 11.584 -2.212 -0.883 1.00 95.50 91 PHE A C 1
ATOM 676 O O . PHE A 1 91 ? 12.261 -3.042 -1.485 1.00 95.50 91 PHE A O 1
ATOM 683 N N . ASP A 1 92 ? 12.085 -1.473 0.112 1.00 93.94 92 ASP A N 1
ATOM 684 C CA . ASP A 1 92 ? 13.502 -1.482 0.512 1.00 93.94 92 ASP A CA 1
ATOM 685 C C . ASP A 1 92 ? 14.004 -2.861 0.993 1.00 93.94 92 ASP A C 1
ATOM 687 O O . ASP A 1 92 ? 15.212 -3.090 1.087 1.00 93.94 92 ASP A O 1
ATOM 691 N N . GLN A 1 93 ? 13.096 -3.778 1.340 1.00 93.75 93 GLN A N 1
ATOM 692 C CA . GLN A 1 93 ? 13.417 -5.130 1.808 1.00 93.75 93 GLN A CA 1
ATOM 693 C C . GLN A 1 93 ? 13.379 -6.186 0.698 1.00 93.75 93 GLN A C 1
ATOM 695 O O . GLN A 1 93 ? 13.727 -7.341 0.961 1.00 93.75 93 GLN A O 1
ATOM 700 N N . LEU A 1 94 ? 12.938 -5.831 -0.511 1.00 92.81 94 LEU A N 1
ATOM 701 C CA . LEU A 1 94 ? 12.843 -6.782 -1.610 1.00 92.81 94 LEU A CA 1
ATOM 702 C C . LEU A 1 94 ? 14.223 -7.083 -2.194 1.00 92.81 94 LEU A C 1
ATOM 704 O O . LEU A 1 94 ? 15.035 -6.192 -2.426 1.00 92.81 94 LEU A O 1
ATOM 708 N N . ASP A 1 95 ? 14.459 -8.363 -2.463 1.00 92.56 95 ASP A N 1
ATOM 709 C CA . ASP A 1 95 ? 15.634 -8.854 -3.177 1.00 92.56 95 ASP A CA 1
ATOM 710 C C . ASP A 1 95 ? 15.151 -9.482 -4.488 1.00 92.56 95 ASP A C 1
ATOM 712 O O . ASP A 1 95 ? 14.559 -10.564 -4.484 1.00 92.56 95 ASP A O 1
ATOM 716 N N . TYR A 1 96 ? 15.311 -8.753 -5.594 1.00 91.19 96 TYR A N 1
ATOM 717 C CA . TYR A 1 96 ? 14.812 -9.133 -6.916 1.00 91.19 96 TYR A CA 1
ATOM 718 C C . TYR A 1 96 ? 15.718 -8.609 -8.039 1.00 91.19 96 TYR A C 1
ATOM 720 O O . TYR A 1 96 ? 16.473 -7.652 -7.856 1.00 91.19 96 TYR A O 1
ATOM 728 N N . ASP A 1 97 ? 15.632 -9.236 -9.217 1.00 89.69 97 ASP A N 1
ATOM 729 C CA . ASP A 1 97 ? 16.216 -8.710 -10.455 1.00 89.69 97 ASP A CA 1
ATOM 730 C C . ASP A 1 97 ? 15.126 -7.957 -11.240 1.00 89.69 97 ASP A C 1
ATOM 732 O O . ASP A 1 97 ? 14.147 -8.588 -11.642 1.00 89.69 97 ASP A O 1
ATOM 736 N N . PRO A 1 98 ? 15.274 -6.644 -11.510 1.00 88.19 98 PRO A N 1
ATOM 737 C CA . PRO A 1 98 ? 14.303 -5.856 -12.276 1.00 88.19 98 PRO A CA 1
ATOM 738 C C . PRO A 1 98 ? 13.984 -6.389 -13.685 1.00 88.19 98 PRO A C 1
ATOM 740 O O . PRO A 1 98 ? 13.041 -5.912 -14.314 1.00 88.19 98 PRO A O 1
ATOM 743 N N . MET A 1 99 ? 14.783 -7.318 -14.222 1.00 88.62 99 MET A N 1
ATOM 744 C CA . MET A 1 99 ? 14.559 -7.946 -15.530 1.00 88.62 99 MET A CA 1
ATOM 745 C C . MET A 1 99 ? 13.645 -9.173 -15.489 1.00 88.62 99 MET A C 1
ATOM 747 O O . MET A 1 99 ? 13.113 -9.547 -16.536 1.00 88.62 99 MET A O 1
ATOM 751 N N . ASP A 1 100 ? 13.466 -9.777 -14.316 1.00 89.06 100 ASP A N 1
ATOM 752 C CA . ASP A 1 100 ? 12.726 -11.031 -14.138 1.00 89.06 100 ASP A CA 1
ATOM 753 C C . ASP A 1 100 ? 11.346 -10.826 -13.499 1.00 89.06 100 ASP A C 1
ATOM 755 O O . ASP A 1 100 ? 10.638 -11.801 -13.257 1.00 89.06 100 ASP A O 1
ATOM 759 N N . VAL A 1 101 ? 10.970 -9.571 -13.249 1.00 89.69 101 VAL A N 1
ATOM 760 C CA . VAL A 1 101 ? 9.762 -9.192 -12.514 1.00 89.69 101 VAL A CA 1
ATOM 761 C C . VAL A 1 101 ? 8.874 -8.263 -13.334 1.00 89.69 101 VAL A C 1
ATOM 763 O O . VAL A 1 101 ? 9.338 -7.531 -14.217 1.00 89.69 101 VAL A O 1
ATOM 766 N N . ASP A 1 102 ? 7.585 -8.261 -13.019 1.00 89.50 102 ASP A N 1
ATOM 767 C CA . ASP A 1 102 ? 6.645 -7.243 -13.475 1.00 89.50 102 ASP A CA 1
ATOM 768 C C . ASP A 1 102 ? 6.212 -6.339 -12.313 1.00 89.50 102 ASP A C 1
ATOM 770 O O . ASP A 1 102 ? 6.570 -6.556 -11.160 1.00 89.50 102 ASP A O 1
ATOM 774 N N . GLY A 1 103 ? 5.477 -5.266 -12.612 1.00 85.31 103 GLY A N 1
ATOM 775 C CA . GLY A 1 103 ? 4.998 -4.372 -11.559 1.00 85.31 103 GLY A CA 1
ATOM 776 C C . GLY A 1 103 ? 3.957 -5.038 -10.653 1.00 85.31 103 GLY A C 1
ATOM 777 O O . GLY A 1 103 ? 3.945 -4.775 -9.457 1.00 85.31 103 GLY A O 1
ATOM 778 N N . GLU A 1 104 ? 3.099 -5.908 -11.192 1.00 90.25 104 GLU A N 1
ATOM 779 C CA . GLU A 1 104 ? 2.002 -6.543 -10.444 1.00 90.25 104 GLU A CA 1
ATOM 780 C C . GLU A 1 104 ? 2.516 -7.495 -9.353 1.00 90.25 104 GLU A C 1
ATOM 782 O O . GLU A 1 104 ? 1.843 -7.707 -8.342 1.00 90.25 104 GLU A O 1
ATOM 787 N N . GLU A 1 105 ? 3.737 -8.009 -9.498 1.00 93.31 105 GLU A N 1
ATOM 788 C CA . GLU A 1 105 ? 4.415 -8.784 -8.461 1.00 93.31 105 GLU A CA 1
ATOM 789 C C . GLU A 1 105 ? 4.594 -8.002 -7.151 1.00 93.31 105 GLU A C 1
ATOM 791 O O . GLU A 1 105 ? 4.514 -8.605 -6.076 1.00 93.31 105 GLU A O 1
ATOM 796 N N . PHE A 1 106 ? 4.734 -6.669 -7.189 1.00 95.50 106 PHE A N 1
ATOM 797 C CA . PHE A 1 106 ? 4.782 -5.865 -5.963 1.00 95.50 106 PHE A CA 1
ATOM 798 C C . PHE A 1 106 ? 3.466 -5.949 -5.177 1.00 95.50 106 PHE A C 1
ATOM 800 O O . PHE A 1 106 ? 3.489 -6.114 -3.956 1.00 95.50 106 PHE A O 1
ATOM 807 N N . ASP A 1 107 ? 2.319 -5.897 -5.862 1.00 96.75 107 ASP A N 1
ATOM 808 C CA . ASP A 1 107 ? 0.994 -5.998 -5.239 1.00 96.75 107 ASP A CA 1
ATOM 809 C C . ASP A 1 107 ? 0.858 -7.336 -4.492 1.00 96.75 107 ASP A C 1
ATOM 811 O O . ASP A 1 107 ? 0.414 -7.384 -3.340 1.00 96.75 107 ASP A O 1
ATOM 815 N N . ALA A 1 108 ? 1.287 -8.431 -5.132 1.00 96.12 108 ALA A N 1
ATOM 816 C CA . ALA A 1 108 ? 1.251 -9.773 -4.556 1.00 96.12 108 ALA A CA 1
ATOM 817 C C . ALA A 1 108 ? 2.167 -9.901 -3.330 1.00 96.12 108 ALA A C 1
ATOM 819 O O . ALA A 1 108 ? 1.753 -10.432 -2.293 1.00 96.12 108 ALA A O 1
ATOM 820 N N . VAL A 1 109 ? 3.390 -9.375 -3.422 1.00 95.88 109 VAL A N 1
ATOM 821 C CA . VAL A 1 109 ? 4.341 -9.366 -2.306 1.00 95.88 109 VAL A CA 1
ATOM 822 C C . VAL A 1 109 ? 3.803 -8.549 -1.134 1.00 95.88 109 VAL A C 1
ATOM 824 O O . VAL A 1 109 ? 3.876 -8.990 0.016 1.00 95.88 109 VAL A O 1
ATOM 827 N N . PHE A 1 110 ? 3.200 -7.393 -1.402 1.00 97.94 110 PHE A N 1
ATOM 828 C CA . PHE A 1 110 ? 2.635 -6.552 -0.356 1.00 97.94 110 PHE A CA 1
ATOM 829 C C . PHE A 1 110 ? 1.428 -7.217 0.325 1.00 97.94 110 PHE A C 1
ATOM 831 O O . PHE A 1 110 ? 1.300 -7.172 1.550 1.00 97.94 110 PHE A O 1
ATOM 838 N N . HIS A 1 111 ? 0.579 -7.928 -0.424 1.00 97.81 111 HIS A N 1
ATOM 839 C CA . HIS A 1 111 ? -0.484 -8.748 0.163 1.00 97.81 111 HIS A CA 1
ATOM 840 C C . HIS A 1 111 ? 0.048 -9.847 1.081 1.00 97.81 111 HIS A C 1
ATOM 842 O O . HIS A 1 111 ? -0.472 -10.028 2.184 1.00 97.81 111 HIS A O 1
ATOM 848 N N . GLN A 1 112 ? 1.104 -10.546 0.665 1.00 96.56 112 GLN A N 1
ATOM 849 C CA . GLN A 1 112 ? 1.751 -11.551 1.505 1.00 96.56 112 GLN A CA 1
ATOM 850 C C . GLN A 1 112 ? 2.361 -10.919 2.766 1.00 96.56 112 GLN A C 1
ATOM 852 O O . GLN A 1 112 ? 2.297 -11.497 3.854 1.00 96.56 112 GLN A O 1
ATOM 857 N N . TRP A 1 113 ? 2.935 -9.722 2.648 1.00 96.94 113 TRP A N 1
ATOM 858 C CA . TRP A 1 113 ? 3.434 -8.972 3.795 1.00 96.94 113 TRP A CA 1
ATOM 859 C C . TRP A 1 113 ? 2.309 -8.613 4.782 1.00 96.94 113 TRP A C 1
ATOM 861 O O . TRP A 1 113 ? 2.478 -8.811 5.989 1.00 96.94 113 TRP A O 1
ATOM 871 N N . LEU A 1 114 ? 1.139 -8.183 4.292 1.00 96.69 114 LEU A N 1
ATOM 872 C CA . LEU A 1 114 ? -0.042 -7.927 5.126 1.00 96.69 114 LEU A CA 1
ATOM 873 C C . LEU A 1 114 ? -0.518 -9.197 5.844 1.00 96.69 114 LEU A C 1
ATOM 875 O O . LEU A 1 114 ? -0.751 -9.158 7.051 1.00 96.69 114 LEU A O 1
ATOM 879 N N . ASP A 1 115 ? -0.608 -10.331 5.138 1.00 94.81 115 ASP A N 1
ATOM 880 C CA . ASP A 1 115 ? -0.988 -11.625 5.727 1.00 94.81 115 ASP A CA 1
ATOM 881 C C . ASP A 1 115 ? -0.084 -11.994 6.908 1.00 94.81 115 ASP A C 1
ATOM 883 O O . ASP A 1 115 ? -0.558 -12.341 7.995 1.00 94.81 115 ASP A O 1
ATOM 887 N N . ASN A 1 116 ? 1.228 -11.874 6.705 1.00 94.12 116 ASN A N 1
ATOM 888 C CA . ASN A 1 116 ? 2.221 -12.200 7.721 1.00 94.12 116 ASN A CA 1
ATOM 889 C C . ASN A 1 116 ? 2.172 -11.241 8.912 1.00 94.12 116 ASN A C 1
ATOM 891 O O . ASN A 1 116 ? 2.333 -11.681 10.052 1.00 94.12 116 ASN A O 1
ATOM 895 N N . THR A 1 117 ? 1.965 -9.948 8.658 1.00 93.19 117 THR A N 1
ATOM 896 C CA . THR A 1 117 ? 1.948 -8.918 9.703 1.00 93.19 117 THR A CA 1
ATOM 897 C C . THR A 1 117 ? 0.691 -9.032 10.560 1.00 93.19 117 THR A C 1
ATOM 899 O O . THR A 1 117 ? 0.771 -9.049 11.788 1.00 93.19 117 THR A O 1
ATOM 902 N N . PHE A 1 118 ? -0.475 -9.223 9.943 1.00 93.75 118 PHE A N 1
ATOM 903 C CA . PHE A 1 118 ? -1.738 -9.382 10.667 1.00 93.75 118 PHE A CA 1
ATOM 904 C C . PHE A 1 118 ? -1.771 -10.627 11.550 1.00 93.75 118 PHE A C 1
ATOM 906 O O . PHE A 1 118 ? -2.309 -10.581 12.656 1.00 93.75 118 PHE A O 1
ATOM 913 N N . ALA A 1 119 ? -1.135 -11.717 11.112 1.00 90.38 119 ALA A N 1
ATOM 914 C CA . ALA A 1 119 ? -0.996 -12.925 11.920 1.00 90.38 119 ALA A CA 1
ATOM 915 C C . ALA A 1 119 ? -0.197 -12.703 13.223 1.00 90.38 119 ALA A C 1
ATOM 917 O O . ALA A 1 119 ? -0.300 -13.515 14.144 1.00 90.38 119 ALA A O 1
ATOM 918 N N . GLN A 1 120 ? 0.595 -11.629 13.310 1.00 89.19 120 GLN A N 1
ATOM 919 C CA . GLN A 1 120 ? 1.502 -11.350 14.429 1.00 89.19 120 GLN A CA 1
ATOM 920 C C . GLN A 1 120 ? 1.037 -10.190 15.320 1.00 89.19 120 GLN A C 1
ATOM 922 O O . GLN A 1 120 ? 1.310 -10.208 16.519 1.00 89.19 120 GLN A O 1
ATOM 927 N N . ASP A 1 121 ? 0.333 -9.203 14.760 1.00 79.31 121 ASP A N 1
ATOM 928 C CA . ASP A 1 121 ? 0.092 -7.906 15.415 1.00 79.31 121 ASP A CA 1
ATOM 929 C C . ASP A 1 121 ? -1.249 -7.819 16.179 1.00 79.31 121 ASP A C 1
ATOM 931 O O . ASP A 1 121 ? -1.540 -6.840 16.862 1.00 79.31 121 ASP A O 1
ATOM 935 N N . GLY A 1 122 ? -2.091 -8.858 16.099 1.00 84.88 122 GLY A N 1
ATOM 936 C CA . GLY A 1 122 ? -3.360 -8.923 16.841 1.00 84.88 122 GLY A CA 1
ATOM 937 C C . GLY A 1 122 ? -4.423 -7.912 16.383 1.00 84.88 122 GLY A C 1
ATOM 938 O O . GLY A 1 122 ? -5.358 -7.628 17.134 1.00 84.88 122 GLY A O 1
ATOM 939 N N . MET A 1 123 ? -4.281 -7.373 15.168 1.00 91.50 123 MET A N 1
ATOM 940 C CA . MET A 1 123 ? -5.239 -6.465 14.532 1.00 91.50 123 MET A CA 1
ATOM 941 C C . MET A 1 123 ? -6.610 -7.138 14.363 1.00 91.50 123 MET A C 1
ATOM 943 O O . MET A 1 123 ? -6.682 -8.325 14.040 1.00 91.50 123 MET A O 1
ATOM 947 N N . SER A 1 124 ? -7.702 -6.392 14.561 1.00 95.12 124 SER A N 1
ATOM 948 C CA . SER A 1 124 ? -9.056 -6.939 14.419 1.00 95.12 124 SER A CA 1
ATOM 949 C C . SER A 1 124 ? -9.368 -7.315 12.966 1.00 95.12 124 SER A C 1
ATOM 951 O O . SER A 1 124 ? -8.894 -6.656 12.045 1.00 95.12 124 SER A O 1
ATOM 953 N N . ASP A 1 125 ? -10.207 -8.329 12.743 1.00 95.62 125 ASP A N 1
ATOM 954 C CA . ASP A 1 125 ? -10.581 -8.758 11.383 1.00 95.62 125 ASP A CA 1
ATOM 955 C C . ASP A 1 125 ? -11.199 -7.618 10.553 1.00 95.62 125 ASP A C 1
ATOM 957 O O . ASP A 1 125 ? -10.981 -7.533 9.345 1.00 95.62 125 ASP A O 1
ATOM 961 N N . ALA A 1 126 ? -11.945 -6.718 11.204 1.00 96.12 126 ALA A N 1
ATOM 962 C CA . ALA A 1 126 ? -12.549 -5.557 10.556 1.00 96.12 126 ALA A CA 1
ATOM 963 C C . ALA A 1 126 ? -11.486 -4.566 10.060 1.00 96.12 126 ALA A C 1
ATOM 965 O O . ALA A 1 126 ? -11.546 -4.123 8.914 1.00 96.12 126 ALA A O 1
ATOM 966 N N . ASP A 1 127 ? -10.485 -4.273 10.892 1.00 95.94 127 ASP A N 1
ATOM 967 C CA . ASP A 1 127 ? -9.383 -3.377 10.534 1.00 95.94 127 ASP A CA 1
ATOM 968 C C . ASP A 1 127 ? -8.497 -3.999 9.448 1.00 95.94 127 ASP A C 1
ATOM 970 O O . ASP A 1 127 ? -8.146 -3.335 8.473 1.00 95.94 127 ASP A O 1
ATOM 974 N N . GLN A 1 128 ? -8.207 -5.301 9.552 1.00 97.06 128 GLN A N 1
ATOM 975 C CA . GLN A 1 128 ? -7.477 -6.039 8.519 1.00 97.06 128 GLN A CA 1
ATOM 976 C C . GLN A 1 128 ? -8.196 -5.966 7.169 1.00 97.06 128 GLN A C 1
ATOM 978 O O . GLN A 1 128 ? -7.569 -5.776 6.124 1.00 97.06 128 GLN A O 1
ATOM 983 N N . GLN A 1 129 ? -9.522 -6.125 7.177 1.00 97.31 129 GLN A N 1
ATOM 984 C CA . GLN A 1 129 ? -10.331 -6.023 5.972 1.00 97.31 129 GLN A CA 1
ATOM 985 C C . GLN A 1 129 ? -10.302 -4.602 5.398 1.00 97.31 129 GLN A C 1
ATOM 987 O O . GLN A 1 129 ? -10.129 -4.460 4.188 1.00 97.31 129 GLN A O 1
ATOM 992 N N . ALA A 1 130 ? -10.422 -3.570 6.238 1.00 97.56 130 ALA A N 1
ATOM 993 C CA . ALA A 1 130 ? -10.361 -2.175 5.806 1.00 97.56 130 ALA A CA 1
ATOM 994 C C . ALA A 1 130 ? -9.005 -1.835 5.159 1.00 97.56 130 ALA A C 1
ATOM 996 O O . ALA A 1 130 ? -8.966 -1.278 4.062 1.00 97.56 130 ALA A O 1
ATOM 997 N N . VAL A 1 131 ? -7.895 -2.267 5.770 1.00 98.12 131 VAL A N 1
ATOM 998 C CA . VAL A 1 131 ? -6.539 -2.114 5.211 1.00 98.12 131 VAL A CA 1
ATOM 999 C C . VAL A 1 131 ? -6.416 -2.795 3.848 1.00 98.12 131 VAL A C 1
ATOM 1001 O O . VAL A 1 131 ? -5.956 -2.179 2.890 1.00 98.12 131 VAL A O 1
ATOM 1004 N N . ARG A 1 132 ? -6.878 -4.043 3.709 1.00 98.19 132 ARG A N 1
ATOM 1005 C CA . ARG A 1 132 ? -6.834 -4.751 2.416 1.00 98.19 132 ARG A CA 1
ATOM 1006 C C . ARG A 1 132 ? -7.673 -4.065 1.350 1.00 98.19 132 ARG A C 1
ATOM 1008 O O . ARG A 1 132 ? -7.251 -3.984 0.202 1.00 98.19 132 ARG A O 1
ATOM 1015 N N . GLN A 1 133 ? -8.868 -3.606 1.713 1.00 98.19 133 GLN A N 1
ATOM 1016 C CA . GLN A 1 133 ? -9.762 -2.922 0.785 1.00 98.19 133 GLN A CA 1
ATOM 1017 C C . GLN A 1 133 ? -9.128 -1.635 0.259 1.00 98.19 133 GLN A C 1
ATOM 1019 O O . GLN A 1 133 ? -9.128 -1.424 -0.951 1.00 98.19 133 GLN A O 1
ATOM 1024 N N . LEU A 1 134 ? -8.537 -0.822 1.135 1.00 98.31 134 LEU A N 1
ATOM 1025 C CA . LEU A 1 134 ? -7.881 0.419 0.728 1.00 98.31 134 LEU A CA 1
ATOM 1026 C C . LEU A 1 134 ? -6.616 0.174 -0.096 1.00 98.31 134 LEU A C 1
ATOM 1028 O O . LEU A 1 134 ? -6.426 0.850 -1.103 1.00 98.31 134 LEU A O 1
ATOM 1032 N N . PHE A 1 135 ? -5.812 -0.838 0.240 1.00 98.50 135 PHE A N 1
ATOM 1033 C CA . PHE A 1 135 ? -4.671 -1.216 -0.595 1.00 98.50 135 PHE A CA 1
ATOM 1034 C C . PHE A 1 135 ? -5.109 -1.653 -2.003 1.00 98.50 135 PHE A C 1
ATOM 1036 O O . PHE A 1 135 ? -4.583 -1.155 -2.993 1.00 98.50 135 PHE A O 1
ATOM 1043 N N . ASN A 1 136 ? -6.144 -2.496 -2.114 1.00 98.25 136 ASN A N 1
ATOM 1044 C CA . ASN A 1 136 ? -6.691 -2.909 -3.413 1.00 98.25 136 ASN A CA 1
ATOM 1045 C C . ASN A 1 136 ? -7.182 -1.716 -4.248 1.00 98.25 136 ASN A C 1
ATOM 1047 O O . ASN A 1 136 ? -6.981 -1.677 -5.462 1.00 98.25 136 ASN A O 1
ATOM 1051 N N . LEU A 1 137 ? -7.838 -0.742 -3.611 1.00 98.00 137 LEU A N 1
ATOM 1052 C CA . LEU A 1 137 ? -8.283 0.482 -4.279 1.00 98.00 137 LEU A CA 1
ATOM 1053 C C . LEU A 1 137 ? -7.096 1.319 -4.770 1.00 98.00 137 LEU A C 1
ATOM 1055 O O . LEU A 1 137 ? -7.120 1.780 -5.911 1.00 98.00 137 LEU A O 1
ATOM 1059 N N . ALA A 1 138 ? -6.041 1.445 -3.963 1.00 97.94 138 ALA A N 1
ATOM 1060 C CA . ALA A 1 138 ? -4.814 2.120 -4.370 1.00 97.94 138 ALA A CA 1
ATOM 1061 C C . ALA A 1 138 ? -4.151 1.428 -5.573 1.00 97.94 138 ALA A C 1
ATOM 1063 O O . ALA A 1 138 ? -3.774 2.103 -6.529 1.00 97.94 138 ALA A O 1
ATOM 1064 N N . CYS A 1 139 ? -4.094 0.090 -5.597 1.00 97.44 139 CYS A N 1
ATOM 1065 C CA . CYS A 1 139 ? -3.588 -0.672 -6.743 1.00 97.44 139 CYS A CA 1
ATOM 1066 C C . CYS A 1 139 ? -4.357 -0.369 -8.040 1.00 97.44 139 CYS A C 1
ATOM 1068 O O . CYS A 1 139 ? -3.741 -0.194 -9.099 1.00 97.44 139 CYS A O 1
ATOM 1070 N N . LEU A 1 140 ? -5.690 -0.281 -7.965 1.00 96.94 140 LEU A N 1
ATOM 1071 C CA . LEU A 1 140 ? -6.545 0.060 -9.107 1.00 96.94 140 LEU A CA 1
ATOM 1072 C C . LEU A 1 140 ? -6.329 1.509 -9.570 1.00 96.94 140 LEU A C 1
ATOM 1074 O O . LEU A 1 140 ? -6.212 1.767 -10.769 1.00 96.94 140 LEU A O 1
ATOM 1078 N N . GLN A 1 141 ? -6.230 2.457 -8.637 1.00 95.81 141 GLN A N 1
ATOM 1079 C CA . GLN A 1 141 ? -5.979 3.866 -8.954 1.00 95.81 141 GLN A CA 1
ATOM 1080 C C . GLN A 1 141 ? -4.587 4.077 -9.572 1.00 95.81 141 GLN A C 1
ATOM 1082 O O . GLN A 1 141 ? -4.442 4.830 -10.539 1.00 95.81 141 GLN A O 1
ATOM 1087 N N . ALA A 1 142 ? -3.578 3.358 -9.082 1.00 94.31 142 ALA A N 1
ATOM 1088 C CA . ALA A 1 142 ? -2.225 3.366 -9.627 1.00 94.31 142 ALA A CA 1
ATOM 1089 C C . ALA A 1 142 ? -2.169 2.794 -11.058 1.00 94.31 142 ALA A C 1
ATOM 1091 O O . ALA A 1 142 ? -1.456 3.324 -11.909 1.00 94.31 142 ALA A O 1
ATOM 1092 N N . GLN A 1 143 ? -2.960 1.753 -11.361 1.00 88.25 143 GLN A N 1
ATOM 1093 C CA . GLN A 1 143 ? -3.091 1.220 -12.729 1.00 88.25 143 GLN A CA 1
ATOM 1094 C C . GLN A 1 143 ? -3.714 2.248 -13.681 1.00 88.25 143 GLN A C 1
ATOM 1096 O O . GLN A 1 143 ? -3.207 2.454 -14.779 1.00 88.25 143 GLN A O 1
ATOM 1101 N N . ALA A 1 144 ? -4.774 2.939 -13.251 1.00 77.12 144 ALA A N 1
ATOM 1102 C CA . ALA A 1 144 ? -5.449 3.953 -14.065 1.00 77.12 144 ALA A CA 1
ATOM 1103 C C . ALA A 1 144 ? -4.591 5.205 -14.340 1.00 77.12 144 ALA A C 1
ATOM 1105 O O . ALA A 1 144 ? -4.881 5.956 -15.270 1.00 77.12 144 ALA A O 1
ATOM 1106 N N . SER A 1 145 ? -3.552 5.429 -13.533 1.00 62.75 145 SER A N 1
ATOM 1107 C CA . SER A 1 145 ? -2.662 6.594 -13.623 1.00 62.75 145 SER A CA 1
ATOM 1108 C C . SER A 1 145 ? -1.432 6.359 -14.512 1.00 62.75 145 SER A C 1
ATOM 1110 O O . SER A 1 145 ? -0.659 7.289 -14.736 1.00 62.75 145 SER A O 1
ATOM 1112 N N . THR A 1 146 ? -1.255 5.141 -15.038 1.00 55.47 146 THR A N 1
ATOM 1113 C CA . THR A 1 146 ? -0.181 4.798 -15.983 1.00 55.47 146 THR A CA 1
ATOM 1114 C C . THR A 1 146 ? -0.695 4.998 -17.424 1.00 55.47 146 THR A C 1
ATOM 1116 O O . THR A 1 146 ? -1.613 4.279 -17.818 1.00 55.47 146 THR A O 1
ATOM 1119 N N . PRO A 1 147 ? -0.193 5.994 -18.187 1.00 41.31 147 PRO A N 1
ATOM 1120 C CA . PRO A 1 147 ? -0.686 6.330 -19.530 1.00 41.31 147 PRO A CA 1
ATOM 1121 C C . PRO A 1 147 ? -0.328 5.312 -20.622 1.00 41.31 147 PRO A C 1
ATOM 1123 O O . PRO A 1 147 ? 0.722 4.641 -20.507 1.00 41.31 147 PRO A O 1
#